Protein AF-A0A812TQU8-F1 (afdb_monomer_lite)

Structure (mmCIF, N/CA/C/O backbone):
data_AF-A0A812TQU8-F1
#
_entry.id   AF-A0A812TQU8-F1
#
loop_
_atom_site.group_PDB
_atom_site.id
_atom_site.type_symbol
_atom_site.label_atom_id
_atom_site.label_alt_id
_atom_site.label_comp_id
_atom_site.label_asym_id
_atom_site.label_entity_id
_atom_site.label_seq_id
_atom_site.pdbx_PDB_ins_code
_atom_site.Cartn_x
_atom_site.Cartn_y
_atom_site.Cartn_z
_atom_site.occupancy
_atom_site.B_iso_or_equiv
_atom_site.auth_seq_id
_atom_site.auth_comp_id
_atom_site.auth_asym_id
_atom_site.auth_atom_id
_atom_site.pdbx_PDB_model_num
ATOM 1 N N . MET A 1 1 ? 12.907 -11.186 -22.185 1.00 38.69 1 MET A N 1
ATOM 2 C CA . MET A 1 1 ? 13.398 -11.631 -20.859 1.00 38.69 1 MET A CA 1
ATOM 3 C C . MET A 1 1 ? 12.216 -12.188 -20.060 1.00 38.69 1 MET A C 1
ATOM 5 O O . MET A 1 1 ? 11.112 -11.697 -20.262 1.00 38.69 1 MET A O 1
ATOM 9 N N . ARG A 1 2 ? 12.387 -13.249 -19.255 1.00 38.91 2 ARG A N 1
ATOM 10 C CA . ARG A 1 2 ? 11.308 -13.891 -18.467 1.00 38.91 2 ARG A CA 1
ATOM 11 C C . ARG A 1 2 ? 11.595 -13.684 -16.977 1.00 38.91 2 ARG A C 1
ATOM 13 O O . ARG A 1 2 ? 12.698 -14.008 -16.553 1.00 38.91 2 ARG A O 1
ATOM 20 N N . ALA A 1 3 ? 10.627 -13.180 -16.214 1.00 40.38 3 ALA A N 1
ATOM 21 C CA . ALA A 1 3 ? 10.721 -13.038 -14.759 1.00 40.38 3 ALA A CA 1
ATOM 22 C C . ALA A 1 3 ? 9.884 -14.126 -14.066 1.00 40.38 3 ALA A C 1
ATOM 24 O O . ALA A 1 3 ? 8.778 -14.427 -14.521 1.00 40.38 3 ALA A O 1
ATOM 25 N N . TRP A 1 4 ? 10.402 -14.724 -12.989 1.00 43.25 4 TRP A N 1
ATOM 26 C CA . TRP A 1 4 ? 9.720 -15.755 -12.194 1.00 43.25 4 TRP A CA 1
ATOM 27 C C . TRP A 1 4 ? 9.422 -15.208 -10.803 1.00 43.25 4 TRP A C 1
ATOM 29 O O . TRP A 1 4 ? 10.355 -14.903 -10.074 1.00 43.25 4 TRP A O 1
ATOM 39 N N . ALA A 1 5 ? 8.148 -15.102 -10.420 1.00 45.88 5 ALA A N 1
ATOM 40 C CA . ALA A 1 5 ? 7.759 -14.776 -9.047 1.00 45.88 5 ALA A CA 1
ATOM 41 C C . ALA A 1 5 ? 7.143 -16.007 -8.370 1.00 45.88 5 ALA A C 1
ATOM 43 O O . ALA A 1 5 ? 6.245 -16.637 -8.931 1.00 45.88 5 ALA A O 1
ATOM 44 N N . ILE A 1 6 ? 7.620 -16.360 -7.172 1.00 41.03 6 ILE A N 1
ATOM 45 C CA . ILE A 1 6 ? 7.059 -17.464 -6.376 1.00 41.03 6 ILE A CA 1
ATOM 46 C C . ILE A 1 6 ? 6.003 -16.885 -5.431 1.00 41.03 6 ILE A C 1
ATOM 48 O O . ILE A 1 6 ? 6.330 -16.274 -4.413 1.00 41.03 6 ILE A O 1
ATOM 52 N N . LEU A 1 7 ? 4.729 -17.086 -5.768 1.00 45.03 7 LEU A N 1
ATOM 53 C CA . LEU A 1 7 ? 3.595 -16.788 -4.893 1.00 45.03 7 LEU A CA 1
ATOM 54 C C . LEU A 1 7 ? 3.443 -17.934 -3.883 1.00 45.03 7 LEU A C 1
ATOM 56 O O . LEU A 1 7 ? 3.356 -19.102 -4.271 1.00 45.03 7 LEU A O 1
ATOM 60 N N . ARG A 1 8 ? 3.411 -17.624 -2.578 1.00 41.66 8 ARG A N 1
ATOM 61 C CA . ARG A 1 8 ? 3.140 -18.627 -1.533 1.00 41.66 8 ARG A CA 1
ATOM 62 C C . ARG A 1 8 ? 1.767 -19.262 -1.793 1.00 41.66 8 ARG A C 1
ATOM 64 O O . ARG A 1 8 ? 0.748 -18.625 -1.559 1.00 41.66 8 ARG A O 1
ATOM 71 N N . GLY A 1 9 ? 1.770 -20.504 -2.281 1.00 42.22 9 GLY A N 1
ATOM 72 C CA . GLY A 1 9 ? 0.581 -21.344 -2.474 1.00 42.22 9 GLY A CA 1
ATOM 73 C C . GLY A 1 9 ? 0.229 -21.721 -3.920 1.00 42.22 9 GLY A C 1
ATOM 74 O O . GLY A 1 9 ? -0.694 -22.505 -4.101 1.00 42.22 9 GLY A O 1
ATOM 75 N N . GLY A 1 10 ? 0.938 -21.228 -4.947 1.00 44.66 10 GLY A N 1
ATOM 76 C CA . GLY A 1 10 ? 0.498 -21.421 -6.338 1.00 44.66 10 GLY A CA 1
ATOM 77 C C . GLY A 1 10 ? 1.588 -21.302 -7.401 1.00 44.66 10 GLY A C 1
ATOM 78 O O . GLY A 1 10 ? 1.426 -20.527 -8.331 1.00 44.66 10 GLY A O 1
ATOM 79 N N . GLY A 1 11 ? 2.683 -22.057 -7.276 1.00 51.75 11 GLY A N 1
ATOM 80 C CA . GLY A 1 11 ? 3.696 -22.218 -8.330 1.00 51.75 11 GLY A CA 1
ATOM 81 C C . GLY A 1 11 ? 4.433 -20.938 -8.783 1.00 51.75 11 GLY A C 1
ATOM 82 O O . GLY A 1 11 ? 4.122 -19.824 -8.361 1.00 51.75 11 GLY A O 1
ATOM 83 N N . PRO A 1 12 ? 5.472 -21.076 -9.624 1.00 61.06 12 PRO A N 1
ATOM 84 C CA . PRO A 1 12 ? 6.138 -19.934 -10.240 1.00 61.06 12 PRO A CA 1
ATOM 85 C C . PRO A 1 12 ? 5.230 -19.291 -11.298 1.00 61.06 12 PRO A C 1
ATOM 87 O O . PRO A 1 12 ? 4.815 -19.943 -12.258 1.00 61.06 12 PRO A O 1
ATOM 90 N N . LEU A 1 13 ? 4.952 -17.995 -11.151 1.00 65.56 13 LEU A N 1
ATOM 91 C CA . LEU A 1 13 ? 4.230 -17.206 -12.146 1.00 65.56 13 LEU A CA 1
ATOM 92 C C . LEU A 1 13 ? 5.231 -16.503 -13.067 1.00 65.56 13 LEU A C 1
ATOM 94 O O . LEU A 1 13 ? 6.086 -15.746 -12.602 1.00 65.56 13 LEU A O 1
ATOM 98 N N . MET A 1 14 ? 5.109 -16.740 -14.376 1.00 69.81 14 MET A N 1
ATOM 99 C CA . MET A 1 14 ? 5.885 -16.018 -15.383 1.00 69.81 14 MET A CA 1
ATOM 100 C C . MET A 1 14 ? 5.121 -14.781 -15.844 1.00 69.81 14 MET A C 1
ATOM 102 O O . MET A 1 14 ? 4.090 -14.905 -16.508 1.00 69.81 14 MET A O 1
ATOM 106 N N . LEU A 1 15 ? 5.640 -13.594 -15.538 1.00 78.75 15 LEU A N 1
ATOM 107 C CA . LEU A 1 15 ? 5.138 -12.357 -16.130 1.00 78.75 15 LEU A CA 1
ATOM 108 C C . LEU A 1 15 ? 5.943 -12.034 -17.391 1.00 78.75 15 LEU A C 1
ATOM 110 O O . LEU A 1 15 ? 7.168 -12.186 -17.429 1.00 78.75 15 LEU A O 1
ATOM 114 N N . ARG A 1 16 ? 5.236 -11.630 -18.448 1.00 83.94 16 ARG A N 1
ATOM 115 C CA . ARG A 1 16 ? 5.854 -11.152 -19.686 1.00 83.94 16 ARG A CA 1
ATOM 116 C C . ARG A 1 16 ? 6.058 -9.654 -19.580 1.00 83.94 16 ARG A C 1
ATOM 118 O O . ARG A 1 16 ? 5.182 -8.950 -19.083 1.00 83.94 16 ARG A O 1
ATOM 125 N N . ASP A 1 17 ? 7.195 -9.194 -20.077 1.00 89.38 17 ASP A N 1
ATOM 126 C CA . ASP A 1 17 ? 7.453 -7.768 -20.172 1.00 89.38 17 ASP A CA 1
ATOM 127 C C . ASP A 1 17 ? 6.345 -7.065 -20.980 1.00 89.38 17 ASP A C 1
ATOM 129 O O . ASP A 1 17 ? 5.912 -7.558 -22.024 1.00 89.38 17 ASP A O 1
ATOM 133 N N . SER A 1 18 ? 5.842 -5.957 -20.439 1.00 91.62 18 SER A N 1
ATOM 134 C CA . SER A 1 18 ? 4.817 -5.101 -21.034 1.00 91.62 18 SER A CA 1
ATOM 135 C C . SER A 1 18 ? 4.730 -3.785 -20.262 1.00 91.62 18 SER A C 1
ATOM 137 O O . SER A 1 18 ? 5.139 -3.711 -19.106 1.00 91.62 18 SER A O 1
ATOM 139 N N . GLU A 1 19 ? 4.111 -2.765 -20.852 1.00 90.75 19 GLU A N 1
ATOM 140 C CA . GLU A 1 19 ? 3.806 -1.498 -20.160 1.00 90.75 19 GLU A CA 1
ATOM 141 C C . GLU A 1 19 ? 2.886 -1.681 -18.946 1.00 90.75 19 GLU A C 1
ATOM 143 O O . GLU A 1 19 ? 2.853 -0.853 -18.049 1.00 90.75 19 GLU A O 1
ATOM 148 N N . LYS A 1 20 ? 2.145 -2.794 -18.882 1.00 93.19 20 LYS A N 1
ATOM 149 C CA . LYS A 1 20 ? 1.245 -3.114 -17.766 1.00 93.19 20 LYS A CA 1
ATOM 150 C C . LYS A 1 20 ? 1.882 -4.060 -16.748 1.00 93.19 20 LYS A C 1
ATOM 152 O O . LYS A 1 20 ? 1.171 -4.561 -15.876 1.00 93.19 20 LYS A O 1
ATOM 157 N N . LEU A 1 21 ? 3.186 -4.339 -16.859 1.00 93.69 21 LEU A N 1
ATOM 158 C CA . LEU A 1 21 ? 3.867 -5.332 -16.027 1.00 93.69 21 LEU A CA 1
ATOM 159 C C . LEU A 1 21 ? 3.716 -5.021 -14.538 1.00 93.69 21 LEU A C 1
ATOM 161 O O . LEU A 1 21 ? 3.329 -5.907 -13.778 1.00 93.69 21 LEU A O 1
ATOM 165 N N . THR A 1 22 ? 3.973 -3.778 -14.129 1.00 95.38 22 THR A N 1
ATOM 166 C CA . THR A 1 22 ? 3.902 -3.372 -12.721 1.00 95.38 22 THR A CA 1
ATOM 167 C C . THR A 1 22 ? 2.496 -3.555 -12.165 1.00 95.38 22 THR A C 1
ATOM 169 O O . THR A 1 22 ? 2.315 -4.216 -11.147 1.00 95.38 22 THR A O 1
ATOM 172 N N . VAL A 1 23 ? 1.478 -3.065 -12.879 1.00 95.25 23 VAL A N 1
ATOM 173 C CA . VAL A 1 23 ? 0.063 -3.211 -12.497 1.00 95.25 23 VAL A CA 1
ATOM 174 C C . VAL A 1 23 ? -0.329 -4.686 -12.369 1.00 95.25 23 VAL A C 1
ATOM 176 O O . VAL A 1 23 ? -0.948 -5.084 -11.382 1.00 95.25 23 VAL A O 1
ATOM 179 N N . GLN A 1 24 ? 0.066 -5.525 -13.332 1.00 94.31 24 GLN A N 1
ATOM 180 C CA . GLN A 1 24 ? -0.204 -6.965 -13.290 1.00 94.31 24 GLN A CA 1
ATOM 181 C C . GLN A 1 24 ? 0.496 -7.642 -12.107 1.00 94.31 24 GLN A C 1
ATOM 183 O O . GLN A 1 24 ? -0.123 -8.452 -11.415 1.00 94.31 24 GLN A O 1
ATOM 188 N N . ALA A 1 25 ? 1.763 -7.307 -11.853 1.00 94.00 25 ALA A N 1
ATOM 189 C CA . ALA A 1 25 ? 2.528 -7.842 -10.734 1.00 94.00 25 ALA A CA 1
ATOM 190 C C . ALA A 1 25 ? 1.898 -7.456 -9.391 1.00 94.00 25 ALA A C 1
ATOM 192 O O . ALA A 1 25 ? 1.673 -8.325 -8.549 1.00 94.00 25 ALA A O 1
ATOM 193 N N . LEU A 1 26 ? 1.540 -6.181 -9.213 1.00 95.31 26 LEU A N 1
ATOM 194 C CA . LEU A 1 26 ? 0.883 -5.680 -8.005 1.00 95.31 26 LEU A CA 1
ATOM 195 C C . LEU A 1 26 ? -0.478 -6.344 -7.778 1.00 95.31 26 LEU A C 1
ATOM 197 O O . LEU A 1 26 ? -0.765 -6.756 -6.654 1.00 95.31 26 LEU A O 1
ATOM 201 N N . GLY A 1 27 ? -1.274 -6.537 -8.834 1.00 94.81 27 GLY A N 1
ATOM 202 C CA . GLY A 1 27 ? -2.535 -7.276 -8.745 1.00 94.81 27 GLY A CA 1
ATOM 203 C C . GLY A 1 27 ? -2.336 -8.730 -8.318 1.00 94.81 27 GLY A C 1
ATOM 204 O O . GLY A 1 27 ? -3.037 -9.236 -7.446 1.00 94.81 27 GLY A O 1
ATOM 205 N N . LYS A 1 28 ? -1.322 -9.408 -8.865 1.00 91.88 28 LYS A N 1
ATOM 206 C CA . LYS A 1 28 ? -1.012 -10.804 -8.511 1.00 91.88 28 LYS A CA 1
ATOM 207 C C . LYS A 1 28 ? -0.441 -10.963 -7.106 1.00 91.88 28 LYS A C 1
ATOM 209 O O . LYS A 1 28 ? -0.692 -11.979 -6.469 1.00 91.88 28 LYS A O 1
ATOM 214 N N . LEU A 1 29 ? 0.296 -9.969 -6.621 1.00 92.38 29 LEU A N 1
ATOM 215 C CA . LEU A 1 29 ? 0.826 -9.930 -5.259 1.00 92.38 29 LEU A CA 1
ATOM 216 C C . LEU A 1 29 ? -0.223 -9.504 -4.215 1.00 92.38 29 LEU A C 1
ATOM 218 O O . LEU A 1 29 ? 0.075 -9.548 -3.023 1.00 92.38 29 LEU A O 1
ATOM 222 N N . GLY A 1 30 ? -1.426 -9.101 -4.642 1.00 94.06 30 GLY A N 1
ATOM 223 C CA . GLY A 1 30 ? -2.521 -8.678 -3.764 1.00 94.06 30 GLY A CA 1
ATOM 224 C C . GLY A 1 30 ? -2.467 -7.210 -3.331 1.00 94.06 30 GLY A C 1
ATOM 225 O O . GLY A 1 30 ? -3.208 -6.815 -2.437 1.00 94.06 30 GLY A O 1
ATOM 226 N N . TYR A 1 31 ? -1.599 -6.393 -3.939 1.00 94.75 31 TYR A N 1
ATOM 227 C CA . TYR A 1 31 ? -1.546 -4.949 -3.679 1.00 94.75 31 TYR A CA 1
ATOM 228 C C . TYR A 1 31 ? -2.653 -4.175 -4.383 1.00 94.75 31 TYR A C 1
ATOM 230 O O . TYR A 1 31 ? -2.983 -3.089 -3.920 1.00 94.75 31 TYR A O 1
ATOM 238 N N . LEU A 1 32 ? -3.183 -4.717 -5.483 1.00 95.44 32 LEU A N 1
ATOM 239 C CA . LEU A 1 32 ? -4.180 -4.065 -6.321 1.00 95.44 32 LEU A CA 1
ATOM 240 C C . LEU A 1 32 ? -5.392 -4.981 -6.543 1.00 95.44 32 LEU A C 1
ATOM 242 O O . LEU A 1 32 ? -5.230 -6.141 -6.922 1.00 95.44 32 LEU A O 1
ATOM 246 N N . ASP A 1 33 ? -6.597 -4.455 -6.350 1.00 93.88 33 ASP A N 1
ATOM 247 C CA . ASP A 1 33 ? -7.867 -5.127 -6.635 1.00 93.88 33 ASP A CA 1
ATOM 248 C C . ASP A 1 33 ? -8.955 -4.118 -7.046 1.00 93.88 33 ASP A C 1
ATOM 250 O O . ASP A 1 33 ? -8.747 -2.907 -7.030 1.00 93.88 33 ASP A O 1
ATOM 254 N N . SER A 1 34 ? -10.126 -4.610 -7.454 1.00 91.38 34 SER A N 1
ATOM 255 C CA . SER A 1 34 ? -11.241 -3.767 -7.909 1.00 91.38 34 SER A CA 1
ATOM 256 C C . SER A 1 34 ? -12.094 -3.173 -6.784 1.00 91.38 34 SER A C 1
ATOM 258 O O . SER A 1 34 ? -13.043 -2.451 -7.075 1.00 91.38 34 SER A O 1
ATOM 260 N N . ASN A 1 35 ? -11.823 -3.513 -5.522 1.00 91.19 35 ASN A N 1
ATOM 261 C CA . ASN A 1 35 ? -12.738 -3.265 -4.410 1.00 91.19 35 ASN A CA 1
ATOM 262 C C . ASN A 1 35 ? -12.171 -2.234 -3.434 1.00 91.19 35 ASN A C 1
ATOM 264 O O . ASN A 1 35 ? -12.701 -1.136 -3.304 1.00 91.19 35 ASN A O 1
ATOM 268 N N . PHE A 1 36 ? -11.108 -2.605 -2.725 1.00 91.00 36 PHE A N 1
ATOM 269 C CA . PHE A 1 36 ? -10.539 -1.831 -1.624 1.00 91.00 36 PHE A CA 1
ATOM 270 C C . PHE A 1 36 ? -9.120 -1.346 -1.918 1.00 91.00 36 PHE A C 1
ATOM 272 O O . PHE A 1 36 ? -8.571 -0.564 -1.142 1.00 91.00 36 PHE A O 1
ATOM 279 N N . ASN A 1 37 ? -8.520 -1.800 -3.019 1.00 95.25 37 ASN A N 1
ATOM 280 C CA . ASN A 1 37 ? -7.146 -1.490 -3.387 1.00 95.25 37 ASN A CA 1
ATOM 281 C C . ASN A 1 37 ? -7.038 -1.114 -4.874 1.00 95.25 37 ASN A C 1
ATOM 283 O O . ASN A 1 37 ? -6.245 -1.699 -5.595 1.00 95.25 37 ASN A O 1
ATOM 287 N N . SER A 1 38 ? -7.845 -0.167 -5.360 1.00 95.12 38 SER A N 1
ATOM 288 C CA . SER A 1 38 ? -7.903 0.171 -6.795 1.00 95.12 38 SER A CA 1
ATOM 289 C C . SER A 1 38 ? -6.923 1.259 -7.252 1.00 95.12 38 SER A C 1
ATOM 291 O O . SER A 1 38 ? -6.774 1.479 -8.452 1.00 95.12 38 SER A O 1
ATOM 293 N N . ASP A 1 39 ? -6.281 1.972 -6.323 1.00 96.06 39 ASP A N 1
ATOM 294 C CA . ASP A 1 39 ? -5.351 3.061 -6.638 1.00 96.06 39 ASP A CA 1
ATOM 295 C C . ASP A 1 39 ? -3.934 2.508 -6.869 1.00 96.06 39 ASP A C 1
ATOM 297 O O . ASP A 1 39 ? -3.299 1.962 -5.963 1.00 96.06 39 ASP A O 1
ATOM 301 N N . VAL A 1 40 ? -3.448 2.628 -8.108 1.00 95.44 40 VAL A N 1
ATOM 302 C CA . VAL A 1 40 ? -2.140 2.098 -8.528 1.00 95.44 40 VAL A CA 1
ATOM 303 C C . VAL A 1 40 ? -0.989 2.806 -7.819 1.00 95.44 40 VAL A C 1
ATOM 305 O O . VAL A 1 40 ? -0.034 2.147 -7.406 1.00 95.44 40 VAL A O 1
ATOM 308 N N . THR A 1 41 ? -1.087 4.121 -7.635 1.00 95.62 41 THR A N 1
ATOM 309 C CA . THR A 1 41 ? -0.061 4.922 -6.961 1.00 95.62 41 THR A CA 1
ATOM 310 C C . THR A 1 41 ? 0.105 4.460 -5.516 1.00 95.62 41 THR A C 1
ATOM 312 O O . THR A 1 41 ? 1.221 4.211 -5.054 1.00 95.62 41 THR A O 1
ATOM 315 N N . GLU A 1 42 ? -1.003 4.256 -4.803 1.00 95.31 42 GLU A N 1
ATOM 316 C CA . GLU A 1 42 ? -0.956 3.742 -3.434 1.00 95.31 42 GLU A CA 1
ATOM 317 C C . GLU A 1 42 ? -0.500 2.281 -3.352 1.00 95.31 42 GLU A C 1
ATOM 319 O O . GLU A 1 42 ? 0.227 1.919 -2.423 1.00 95.31 42 GLU A O 1
ATOM 324 N N . ALA A 1 43 ? -0.854 1.451 -4.336 1.00 95.94 43 ALA A N 1
ATOM 325 C CA . ALA A 1 43 ? -0.351 0.083 -4.430 1.00 95.94 43 ALA A CA 1
ATOM 326 C C . ALA A 1 43 ? 1.180 0.051 -4.603 1.00 95.94 43 ALA A C 1
ATOM 328 O O . ALA A 1 43 ? 1.860 -0.727 -3.926 1.00 95.94 43 ALA A O 1
ATOM 329 N N . MET A 1 44 ? 1.738 0.931 -5.445 1.00 96.62 44 MET A N 1
ATOM 330 C CA . MET A 1 44 ? 3.188 1.104 -5.600 1.00 96.62 44 MET A CA 1
ATOM 331 C C . MET A 1 44 ? 3.837 1.589 -4.297 1.00 96.62 44 MET A C 1
ATOM 333 O O . MET A 1 44 ? 4.835 1.010 -3.864 1.00 96.62 44 MET A O 1
ATOM 337 N N . LEU A 1 45 ? 3.254 2.588 -3.622 1.00 95.25 45 LEU A N 1
ATOM 338 C CA . LEU A 1 45 ? 3.739 3.068 -2.320 1.00 95.25 45 LEU A CA 1
ATOM 339 C C . LEU A 1 45 ? 3.768 1.948 -1.274 1.00 95.25 45 LEU A C 1
ATOM 341 O O . LEU A 1 45 ? 4.776 1.778 -0.580 1.00 95.25 45 LEU A O 1
ATOM 345 N N . ALA A 1 46 ? 2.686 1.173 -1.169 1.00 94.25 46 ALA A N 1
ATOM 346 C CA . ALA A 1 46 ? 2.580 0.054 -0.239 1.00 94.25 46 ALA A CA 1
ATOM 347 C C . ALA A 1 46 ? 3.629 -1.025 -0.544 1.00 94.25 46 ALA A C 1
ATOM 349 O O . ALA A 1 46 ? 4.281 -1.523 0.377 1.00 94.25 46 ALA A O 1
ATOM 350 N N . PHE A 1 47 ? 3.833 -1.349 -1.824 1.00 95.69 47 PHE A N 1
ATOM 351 C CA . PHE A 1 47 ? 4.828 -2.320 -2.275 1.00 95.69 47 PHE A CA 1
ATOM 352 C C . PHE A 1 47 ? 6.258 -1.880 -1.950 1.00 95.69 47 PHE A C 1
ATOM 354 O O . PHE A 1 47 ? 6.998 -2.638 -1.316 1.00 95.69 47 PHE A O 1
ATOM 361 N N . VAL A 1 48 ? 6.633 -0.657 -2.344 1.00 96.00 48 VAL A N 1
ATOM 362 C CA . VAL A 1 48 ? 7.973 -0.078 -2.141 1.00 96.00 48 VAL A CA 1
ATOM 363 C C . VAL A 1 48 ? 8.314 -0.002 -0.660 1.00 96.00 48 VAL A C 1
ATOM 365 O O . VAL A 1 48 ? 9.463 -0.209 -0.269 1.00 96.00 48 VAL A O 1
ATOM 368 N N . ASN A 1 49 ? 7.324 0.283 0.187 1.00 93.38 49 ASN A N 1
ATOM 369 C CA . ASN A 1 49 ? 7.571 0.482 1.604 1.00 93.38 49 ASN A CA 1
ATOM 370 C C . ASN A 1 49 ? 7.676 -0.802 2.434 1.00 93.38 49 ASN A C 1
ATOM 372 O O . ASN A 1 49 ? 8.110 -0.724 3.590 1.00 93.38 49 ASN A O 1
ATOM 376 N N . ARG A 1 50 ? 7.375 -1.982 1.877 1.00 92.00 50 ARG A N 1
ATOM 377 C CA . ARG A 1 50 ? 7.602 -3.238 2.604 1.00 92.00 50 ARG A CA 1
ATOM 378 C C . ARG A 1 50 ? 9.088 -3.444 2.893 1.00 92.00 50 ARG A C 1
ATOM 380 O O . ARG A 1 50 ? 9.896 -3.242 1.989 1.00 92.00 50 ARG A O 1
ATOM 387 N N . PRO A 1 51 ? 9.477 -3.903 4.096 1.00 91.00 51 PRO A N 1
ATOM 388 C CA . PRO A 1 51 ? 10.886 -4.013 4.471 1.00 91.00 51 PRO A CA 1
ATOM 389 C C . PRO A 1 51 ? 11.750 -4.808 3.483 1.00 91.00 51 PRO A C 1
ATOM 391 O O . PRO A 1 51 ? 12.807 -4.320 3.079 1.00 91.00 51 PRO A O 1
ATOM 394 N N . ALA A 1 52 ? 11.298 -5.992 3.054 1.00 91.31 52 ALA A N 1
ATOM 395 C CA . ALA A 1 52 ? 12.075 -6.831 2.140 1.00 91.31 52 ALA A CA 1
ATOM 396 C C . ALA A 1 52 ? 12.130 -6.238 0.723 1.00 91.31 52 ALA A C 1
ATOM 398 O O . ALA A 1 52 ? 13.203 -6.193 0.122 1.00 91.31 52 ALA A O 1
ATOM 399 N N . ASN A 1 53 ? 11.009 -5.703 0.224 1.00 94.69 53 ASN A N 1
ATOM 400 C CA . ASN A 1 53 ? 10.957 -5.054 -1.090 1.00 94.69 53 ASN A CA 1
ATOM 401 C C . ASN A 1 53 ? 11.845 -3.807 -1.115 1.00 94.69 53 ASN A C 1
ATOM 403 O O . ASN A 1 53 ? 12.669 -3.661 -2.010 1.00 94.69 53 ASN A O 1
ATOM 407 N N . LYS A 1 54 ? 11.751 -2.951 -0.090 1.00 94.06 54 LYS A N 1
ATOM 408 C CA . LYS A 1 54 ? 12.586 -1.755 0.086 1.00 94.06 54 LYS A CA 1
ATOM 409 C C . LYS A 1 54 ? 14.072 -2.098 0.091 1.00 94.06 54 LYS A C 1
ATOM 411 O O . LYS A 1 54 ? 14.865 -1.413 -0.551 1.00 94.06 54 LYS A O 1
ATOM 416 N N . HIS A 1 55 ? 14.456 -3.141 0.828 1.00 92.88 55 HIS A N 1
ATOM 417 C CA . HIS A 1 55 ? 15.839 -3.610 0.871 1.00 92.88 55 HIS A CA 1
ATOM 418 C C . HIS A 1 55 ? 16.316 -4.077 -0.511 1.00 92.88 55 HIS A C 1
ATOM 420 O O . HIS A 1 55 ? 17.388 -3.663 -0.949 1.00 92.88 55 HIS A O 1
ATOM 426 N N . MET A 1 56 ? 15.501 -4.868 -1.214 1.00 93.94 56 MET A N 1
ATOM 427 C CA . MET A 1 56 ? 15.814 -5.343 -2.563 1.00 93.94 56 MET A CA 1
ATOM 428 C C . MET A 1 56 ? 15.952 -4.184 -3.557 1.00 93.94 56 MET A C 1
ATOM 430 O O . MET A 1 56 ? 16.968 -4.081 -4.233 1.00 93.94 56 MET A O 1
ATOM 434 N N . LEU A 1 57 ? 14.982 -3.266 -3.593 1.00 95.69 57 LEU A N 1
ATOM 435 C CA . LEU A 1 57 ? 15.010 -2.091 -4.468 1.00 95.69 57 LEU A CA 1
ATOM 436 C C . LEU A 1 57 ? 16.243 -1.222 -4.209 1.00 95.69 57 LEU A C 1
ATOM 438 O O . LEU A 1 57 ? 16.868 -0.752 -5.153 1.00 95.69 57 LEU A O 1
ATOM 442 N N . ARG A 1 58 ? 16.646 -1.058 -2.942 1.00 95.56 58 ARG A N 1
ATOM 443 C CA . ARG A 1 58 ? 17.883 -0.346 -2.599 1.00 95.56 58 ARG A CA 1
ATOM 444 C C . ARG A 1 58 ? 19.123 -1.062 -3.128 1.00 95.56 58 ARG A C 1
ATOM 446 O O . ARG A 1 58 ? 20.001 -0.402 -3.665 1.00 95.56 58 ARG A O 1
ATOM 453 N N . LYS A 1 59 ? 19.194 -2.389 -2.987 1.00 94.75 59 LYS A N 1
ATOM 454 C CA . LYS A 1 59 ? 20.315 -3.198 -3.492 1.00 94.75 59 LYS A CA 1
ATOM 455 C C . LYS A 1 59 ? 20.457 -3.106 -5.017 1.00 94.75 59 LYS A C 1
ATOM 457 O O . LYS A 1 59 ? 21.564 -3.225 -5.521 1.00 94.75 59 LYS A O 1
ATOM 462 N N . LEU A 1 60 ? 19.348 -2.905 -5.727 1.00 94.69 60 LEU A N 1
ATOM 463 C CA . LEU A 1 60 ? 19.314 -2.719 -7.180 1.00 94.69 60 LEU A CA 1
ATOM 464 C C . LEU A 1 60 ? 19.500 -1.262 -7.626 1.00 94.69 60 LEU A C 1
ATOM 466 O O . LEU A 1 60 ? 19.410 -1.006 -8.819 1.00 94.69 60 LEU A O 1
ATOM 470 N N . GLU A 1 61 ? 19.673 -0.316 -6.697 1.00 96.12 61 GLU A N 1
ATOM 471 C CA . GLU A 1 61 ? 19.690 1.129 -6.990 1.00 96.12 61 GLU A CA 1
ATOM 472 C C . GLU A 1 61 ? 18.393 1.641 -7.657 1.00 96.12 61 GLU A C 1
ATOM 474 O O . GLU A 1 61 ? 18.366 2.665 -8.330 1.00 96.12 61 GLU A O 1
ATOM 479 N N . MET A 1 62 ? 17.276 0.945 -7.419 1.00 96.62 62 MET A N 1
ATOM 480 C CA . MET A 1 62 ? 15.946 1.226 -7.982 1.00 96.62 62 MET A CA 1
ATOM 481 C C . MET A 1 62 ? 14.945 1.696 -6.920 1.00 96.62 62 MET A C 1
ATOM 483 O O . MET A 1 62 ? 13.737 1.702 -7.154 1.00 96.62 62 MET A O 1
ATOM 487 N N . LEU A 1 63 ? 15.411 2.056 -5.720 1.00 96.69 63 LEU A N 1
ATOM 488 C CA . LEU A 1 63 ? 14.533 2.590 -4.684 1.00 96.69 63 LEU A CA 1
ATOM 489 C C . LEU A 1 63 ? 14.040 3.989 -5.094 1.00 96.69 63 LEU A C 1
ATOM 491 O O . LEU A 1 63 ? 14.882 4.855 -5.347 1.00 96.69 63 LEU A O 1
ATOM 495 N N . PRO A 1 64 ? 12.717 4.236 -5.115 1.00 96.75 64 PRO A N 1
ATOM 496 C CA . PRO A 1 64 ? 12.198 5.563 -5.395 1.00 96.75 64 PRO A CA 1
ATOM 497 C C . PRO A 1 64 ? 12.686 6.623 -4.406 1.00 96.75 64 PRO A C 1
ATOM 499 O O . PRO A 1 64 ? 12.852 6.352 -3.211 1.00 96.75 64 PRO A O 1
ATOM 502 N N . VAL A 1 65 ? 12.882 7.835 -4.912 1.00 94.50 65 VAL A N 1
ATOM 503 C CA . VAL A 1 65 ? 13.243 9.035 -4.154 1.00 94.50 65 VAL A CA 1
ATOM 504 C C . VAL A 1 65 ? 12.108 10.065 -4.219 1.00 94.50 65 VAL A C 1
ATOM 506 O O . VAL A 1 65 ? 11.311 10.027 -5.152 1.00 94.50 65 VAL A O 1
ATOM 509 N N . PRO A 1 66 ? 12.036 11.031 -3.283 1.00 92.12 66 PRO A N 1
ATOM 510 C CA . PRO A 1 66 ? 10.914 11.977 -3.211 1.00 92.12 66 PRO A CA 1
ATOM 511 C C . PRO A 1 66 ? 10.652 12.820 -4.465 1.00 92.12 66 PRO A C 1
ATOM 513 O O . PRO A 1 66 ? 9.548 13.328 -4.630 1.00 92.12 66 PRO A O 1
ATOM 516 N N . MET A 1 67 ? 11.657 12.989 -5.327 1.00 92.44 67 MET A N 1
ATOM 517 C CA . MET A 1 67 ? 11.546 13.764 -6.568 1.00 92.44 67 MET A CA 1
ATOM 518 C C . MET A 1 67 ? 11.085 12.933 -7.768 1.00 92.44 67 MET A C 1
ATOM 520 O O . MET A 1 67 ? 10.824 13.507 -8.822 1.00 92.44 67 MET A O 1
ATOM 524 N N . ASP A 1 68 ? 10.992 11.610 -7.622 1.00 95.00 68 ASP A N 1
ATOM 525 C CA . ASP A 1 68 ? 10.474 10.755 -8.68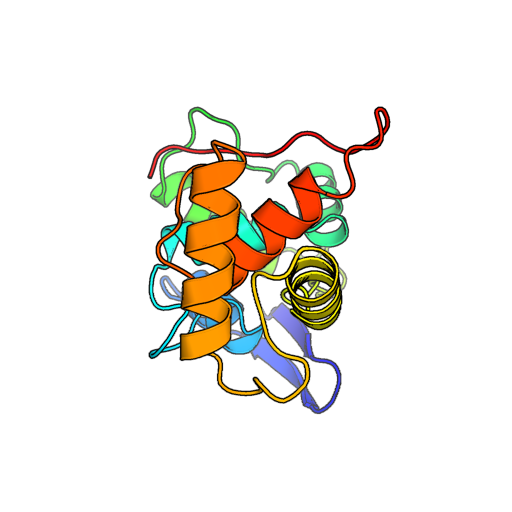4 1.00 95.00 68 ASP A CA 1
ATOM 526 C C . ASP A 1 68 ? 8.986 11.034 -8.902 1.00 95.00 68 ASP A C 1
ATOM 528 O O . ASP A 1 68 ? 8.201 11.140 -7.949 1.00 95.00 68 ASP A O 1
ATOM 532 N N . LYS A 1 69 ? 8.599 11.097 -10.174 1.00 95.00 69 LYS A N 1
ATOM 533 C CA . LYS A 1 69 ? 7.202 11.085 -10.600 1.00 95.00 69 LYS A CA 1
ATOM 534 C C . LYS A 1 69 ? 6.714 9.647 -10.698 1.00 95.00 69 LYS A C 1
ATOM 536 O O . LYS A 1 69 ? 7.499 8.707 -10.806 1.00 95.00 69 LYS A O 1
ATOM 541 N N . LEU A 1 70 ? 5.397 9.475 -10.767 1.00 93.94 70 LEU A N 1
ATOM 542 C CA . LEU A 1 70 ? 4.774 8.159 -10.918 1.00 93.94 70 LEU A CA 1
ATOM 543 C C . LEU A 1 70 ? 5.353 7.327 -12.079 1.00 93.94 70 LEU A C 1
ATOM 545 O O . LEU A 1 70 ? 5.560 6.128 -11.919 1.00 93.94 70 LEU A O 1
ATOM 549 N N . ALA A 1 71 ? 5.646 7.954 -13.222 1.00 95.50 71 ALA A N 1
ATOM 550 C CA . ALA A 1 71 ? 6.243 7.270 -14.370 1.00 95.50 71 ALA A CA 1
ATOM 551 C C . ALA A 1 71 ? 7.662 6.749 -14.074 1.00 95.50 71 ALA A C 1
ATOM 553 O O . ALA A 1 71 ? 7.975 5.613 -14.421 1.00 95.50 71 ALA A O 1
ATOM 554 N N . ASP A 1 72 ? 8.482 7.536 -13.370 1.00 96.62 72 ASP A N 1
ATOM 555 C CA . ASP A 1 72 ? 9.840 7.138 -12.977 1.00 96.62 72 ASP A CA 1
ATOM 556 C C . ASP A 1 72 ? 9.791 5.957 -11.994 1.00 96.62 72 ASP A C 1
ATOM 558 O O . ASP A 1 72 ? 10.593 5.023 -12.063 1.00 96.62 72 ASP A O 1
ATOM 562 N N . VAL A 1 73 ? 8.816 5.972 -11.077 1.00 96.88 73 VAL A N 1
ATOM 563 C CA . VAL A 1 73 ? 8.581 4.867 -10.140 1.00 96.88 73 VAL A CA 1
ATOM 564 C C . VAL A 1 73 ? 8.130 3.610 -10.874 1.00 96.88 73 VAL A C 1
ATOM 566 O O . VAL A 1 73 ? 8.651 2.530 -10.590 1.00 96.88 73 VAL A O 1
ATOM 569 N N . ASP A 1 74 ? 7.197 3.729 -11.819 1.00 97.00 74 ASP A N 1
ATOM 570 C CA . ASP A 1 74 ? 6.745 2.594 -12.623 1.00 97.00 74 ASP A CA 1
ATOM 571 C C . ASP A 1 74 ? 7.902 1.961 -13.404 1.00 97.00 74 ASP A C 1
ATOM 573 O O . ASP A 1 74 ? 8.078 0.742 -13.356 1.00 97.00 74 ASP A O 1
ATOM 577 N N . GLU A 1 75 ? 8.752 2.775 -14.035 1.00 96.50 75 GLU A N 1
ATOM 578 C CA . GLU A 1 75 ? 9.926 2.297 -14.766 1.00 96.50 75 GLU A CA 1
ATOM 579 C C . GLU A 1 75 ? 10.919 1.574 -13.843 1.00 96.50 75 GLU A C 1
ATOM 581 O O . GLU A 1 75 ? 11.353 0.458 -14.152 1.00 96.50 75 GLU A O 1
ATOM 586 N N . LYS A 1 76 ? 11.217 2.140 -12.664 1.00 97.19 76 LYS A N 1
ATOM 587 C CA . LYS A 1 76 ? 12.079 1.498 -11.654 1.00 97.19 76 LYS A CA 1
ATOM 588 C C . LYS A 1 76 ? 11.511 0.163 -11.183 1.00 97.19 76 LYS A C 1
ATOM 590 O O . LYS A 1 76 ? 12.248 -0.818 -11.070 1.00 97.19 76 LYS A O 1
ATOM 595 N N 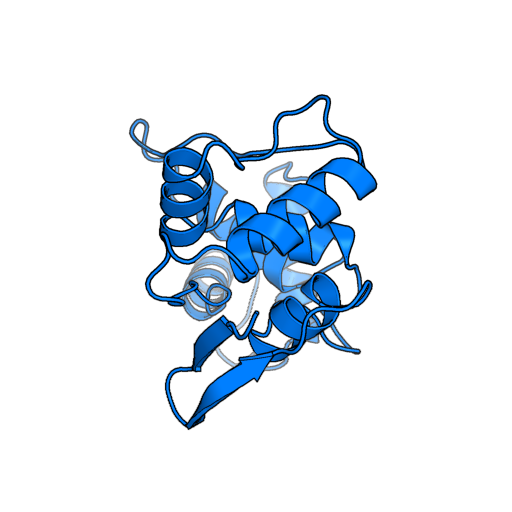. LEU A 1 77 ? 10.207 0.098 -10.917 1.00 96.19 77 LEU A N 1
ATOM 596 C CA . LEU A 1 77 ? 9.551 -1.134 -10.483 1.00 96.19 77 LEU A CA 1
ATOM 597 C C . LEU A 1 77 ? 9.527 -2.183 -11.595 1.00 96.19 77 LEU A C 1
ATOM 599 O O . LEU A 1 77 ? 9.843 -3.345 -11.335 1.00 96.19 77 LEU A O 1
ATOM 603 N N . ARG A 1 78 ? 9.228 -1.787 -12.835 1.00 95.44 78 ARG A N 1
ATOM 604 C CA . ARG A 1 78 ? 9.294 -2.665 -14.008 1.00 95.44 78 ARG A CA 1
ATOM 605 C C . ARG A 1 78 ? 10.700 -3.238 -14.183 1.00 95.44 78 ARG A C 1
ATOM 607 O O . ARG A 1 78 ? 10.843 -4.453 -14.327 1.00 95.44 78 ARG A O 1
ATOM 614 N N . ALA A 1 79 ? 11.732 -2.397 -14.108 1.00 94.06 79 ALA A N 1
ATOM 615 C CA . ALA A 1 79 ? 13.127 -2.823 -14.197 1.00 94.06 79 ALA A CA 1
ATOM 616 C C . ALA A 1 79 ? 13.507 -3.787 -13.059 1.00 94.06 79 ALA A C 1
ATOM 618 O O . ALA A 1 79 ? 14.118 -4.828 -13.309 1.00 94.06 79 ALA A O 1
ATOM 619 N N . ALA A 1 80 ? 13.081 -3.504 -11.824 1.00 94.12 80 ALA A N 1
ATOM 620 C CA . ALA A 1 80 ? 13.334 -4.367 -10.673 1.00 94.12 80 ALA A CA 1
ATOM 621 C C . ALA A 1 80 ? 12.664 -5.742 -10.816 1.00 94.12 80 ALA A C 1
ATOM 623 O O . ALA A 1 80 ? 13.288 -6.765 -10.532 1.00 94.12 80 ALA A O 1
ATOM 624 N N . LEU A 1 81 ? 11.417 -5.777 -11.298 1.00 92.06 81 LEU A N 1
ATOM 625 C CA . LEU A 1 81 ? 10.656 -7.007 -11.540 1.00 92.06 81 LEU A CA 1
ATOM 626 C C . LEU A 1 81 ? 11.278 -7.884 -12.637 1.00 92.06 81 LEU A C 1
ATOM 628 O O . LEU A 1 81 ? 11.152 -9.106 -12.581 1.00 92.06 81 LEU A O 1
ATOM 632 N N . LEU A 1 82 ? 11.941 -7.276 -13.625 1.00 90.94 82 LEU A N 1
ATOM 633 C CA . LEU A 1 82 ? 12.622 -7.976 -14.721 1.00 90.94 82 LEU A CA 1
ATOM 634 C C . LEU A 1 82 ? 14.080 -8.334 -14.406 1.00 90.94 82 LEU A C 1
ATOM 636 O O . LEU A 1 82 ? 14.687 -9.114 -15.141 1.00 90.94 82 LEU A O 1
ATOM 640 N N . SER A 1 83 ? 14.645 -7.774 -13.338 1.00 89.44 83 SER A N 1
ATOM 641 C CA . SER A 1 83 ? 16.060 -7.911 -13.012 1.00 89.44 83 SER A CA 1
ATOM 642 C C . SER A 1 83 ? 16.438 -9.341 -12.623 1.00 89.44 83 SER A C 1
ATOM 644 O O . SER A 1 83 ? 15.879 -9.936 -11.697 1.00 89.44 83 SER A O 1
ATOM 646 N N . HIS A 1 84 ? 17.488 -9.851 -13.270 1.00 86.94 84 HIS A N 1
ATOM 647 C CA . HIS A 1 84 ? 18.131 -11.126 -12.940 1.00 86.94 84 HIS A CA 1
ATOM 648 C C . HIS A 1 84 ? 18.878 -11.112 -11.598 1.00 86.94 84 HIS A C 1
ATOM 650 O O . HIS A 1 84 ? 19.272 -12.166 -11.105 1.00 86.94 84 HIS A O 1
ATOM 656 N N . PHE A 1 85 ? 19.066 -9.935 -10.993 1.00 85.44 85 PHE A N 1
ATOM 657 C CA . PHE A 1 85 ? 19.706 -9.786 -9.684 1.00 85.44 85 PHE A CA 1
ATOM 658 C C . PHE A 1 85 ? 18.731 -9.980 -8.512 1.00 85.44 85 PHE A C 1
ATOM 660 O O . PHE A 1 85 ? 19.131 -9.877 -7.349 1.00 85.44 85 PHE A O 1
ATOM 667 N N . THR A 1 86 ? 17.463 -10.283 -8.803 1.00 82.31 86 THR A N 1
ATOM 668 C CA . THR A 1 86 ? 16.469 -10.697 -7.809 1.00 82.31 86 THR A CA 1
ATOM 669 C C . THR A 1 86 ? 16.232 -12.198 -7.891 1.00 82.31 86 THR A C 1
ATOM 671 O O . THR A 1 86 ? 16.301 -12.804 -8.956 1.00 82.31 86 THR A O 1
ATOM 674 N N . ASN A 1 87 ? 15.884 -12.810 -6.763 1.00 82.25 87 ASN A N 1
ATOM 675 C CA . ASN A 1 87 ? 15.379 -14.184 -6.736 1.00 82.25 87 ASN A CA 1
ATOM 676 C C . ASN A 1 87 ? 13.866 -14.255 -7.044 1.00 82.25 87 ASN A C 1
ATOM 678 O O . ASN A 1 87 ? 13.241 -15.286 -6.796 1.00 82.25 87 ASN A O 1
ATOM 682 N N . GLY A 1 88 ? 13.266 -13.147 -7.503 1.00 81.31 88 GLY A N 1
ATOM 683 C CA . GLY A 1 88 ? 11.837 -13.040 -7.788 1.00 81.31 88 GLY A CA 1
ATOM 684 C C . GLY A 1 88 ? 10.914 -13.120 -6.568 1.00 81.31 88 GLY A C 1
ATOM 685 O O . GLY A 1 88 ? 9.697 -13.236 -6.722 1.00 81.31 88 GLY A O 1
ATOM 686 N N . GLN A 1 89 ? 11.460 -13.085 -5.350 1.00 86.94 89 GLN A N 1
ATOM 687 C CA . GLN A 1 89 ? 10.666 -13.136 -4.127 1.00 86.94 89 GLN A CA 1
ATOM 688 C C . GLN A 1 89 ? 10.326 -11.724 -3.666 1.00 86.94 89 GLN A C 1
ATOM 690 O O . GLN A 1 89 ? 11.166 -11.002 -3.129 1.00 86.94 89 GLN A O 1
ATOM 695 N N . TRP A 1 90 ? 9.061 -11.360 -3.841 1.00 91.62 90 TRP A N 1
ATOM 696 C CA . TRP A 1 90 ? 8.523 -10.089 -3.385 1.00 91.62 90 TRP A CA 1
ATOM 697 C C . TRP A 1 90 ? 7.584 -10.304 -2.207 1.00 91.62 90 TRP A C 1
ATOM 699 O O . TRP A 1 90 ? 6.755 -11.216 -2.191 1.00 91.62 90 TRP A O 1
ATOM 709 N N . GLN A 1 91 ? 7.718 -9.452 -1.201 1.00 92.94 91 GLN A N 1
ATOM 710 C CA . GLN A 1 91 ? 6.850 -9.449 -0.038 1.00 92.94 91 GLN A CA 1
ATOM 711 C C . GLN A 1 91 ? 5.447 -8.993 -0.448 1.00 92.94 91 GLN A C 1
ATOM 713 O O . GLN A 1 91 ? 5.285 -7.974 -1.121 1.00 92.94 91 GLN A O 1
ATOM 718 N N . VAL A 1 92 ? 4.438 -9.737 -0.002 1.00 93.38 92 VAL A N 1
ATOM 719 C CA . VAL A 1 92 ? 3.007 -9.421 -0.153 1.00 93.38 92 VAL A CA 1
ATOM 720 C C . VAL A 1 92 ? 2.554 -8.374 0.887 1.00 93.38 92 VAL A C 1
ATOM 722 O O . VAL A 1 92 ? 3.305 -8.111 1.848 1.00 93.38 92 VAL A O 1
ATOM 725 N N . PRO A 1 93 ? 1.365 -7.754 0.725 1.00 89.75 93 PRO A N 1
ATOM 726 C CA . PRO A 1 93 ? 0.833 -6.803 1.698 1.00 89.75 93 PRO A CA 1
ATOM 727 C C . PRO A 1 93 ? 0.796 -7.380 3.117 1.00 89.75 93 PRO A C 1
ATOM 729 O O . PRO A 1 93 ? 0.813 -8.597 3.321 1.00 89.75 93 PRO A O 1
ATOM 732 N N . ALA A 1 94 ? 0.795 -6.506 4.124 1.00 86.56 94 ALA A N 1
ATOM 733 C CA . ALA A 1 94 ? 0.560 -6.953 5.493 1.00 86.56 94 ALA A CA 1
ATOM 734 C C . ALA A 1 94 ? -0.862 -7.501 5.612 1.00 86.56 94 ALA A C 1
ATOM 736 O O . ALA A 1 94 ? -1.793 -6.922 5.060 1.00 86.56 94 ALA A O 1
ATOM 737 N N . GLN A 1 95 ? -1.018 -8.585 6.368 1.00 88.00 95 GLN A N 1
ATOM 738 C CA . GLN A 1 95 ? -2.336 -8.947 6.865 1.00 88.00 95 GLN A CA 1
ATOM 739 C C . GLN A 1 95 ? -2.781 -7.894 7.882 1.00 88.00 95 GLN A C 1
ATOM 741 O O . GLN A 1 95 ? -1.961 -7.304 8.587 1.00 88.00 95 GLN A O 1
ATOM 746 N N . ASP A 1 96 ? -4.082 -7.667 7.956 1.00 91.62 96 ASP A N 1
ATOM 747 C CA . ASP A 1 96 ? -4.690 -6.665 8.826 1.00 91.62 96 ASP A CA 1
ATOM 748 C C . ASP A 1 96 ? -4.950 -7.178 10.248 1.00 91.62 96 ASP A C 1
ATOM 750 O O . ASP A 1 96 ? -5.469 -6.429 11.067 1.00 91.62 96 ASP A O 1
ATOM 754 N N . LEU A 1 97 ? -4.579 -8.422 10.571 1.00 91.88 97 LEU A N 1
ATOM 755 C CA . LEU A 1 97 ? -4.838 -9.034 11.877 1.00 91.88 97 LEU A CA 1
ATOM 756 C C . LEU A 1 97 ? -4.285 -8.195 13.037 1.00 91.88 97 LEU A C 1
ATOM 758 O O . LEU A 1 97 ? -5.001 -7.926 13.997 1.00 91.88 97 LEU A O 1
ATOM 762 N N . GLU A 1 98 ? -3.036 -7.744 12.934 1.00 91.00 98 GLU A N 1
ATOM 763 C CA . GLU A 1 98 ? -2.404 -6.915 13.967 1.00 91.00 98 GLU A CA 1
ATOM 764 C C . GLU A 1 98 ? -3.095 -5.545 14.095 1.00 91.00 98 GLU A C 1
ATOM 766 O O . GLU A 1 98 ? -3.288 -5.051 15.206 1.00 91.00 98 GLU A O 1
ATOM 771 N N . VAL A 1 99 ? -3.553 -4.966 12.977 1.00 94.06 99 VAL A N 1
ATOM 772 C CA . VAL A 1 99 ? -4.345 -3.725 12.985 1.00 94.06 99 VAL A CA 1
ATOM 773 C C . VAL A 1 99 ? -5.698 -3.955 13.644 1.00 94.06 99 VAL A C 1
ATOM 775 O O . VAL A 1 99 ? -6.092 -3.169 14.496 1.00 94.06 99 VAL A O 1
ATOM 778 N N . ARG A 1 100 ? -6.402 -5.041 13.314 1.00 95.19 100 ARG A N 1
ATOM 779 C CA . ARG A 1 100 ? -7.688 -5.383 13.939 1.00 95.19 100 ARG A CA 1
ATOM 780 C C . ARG A 1 100 ? -7.539 -5.539 15.447 1.00 95.19 100 ARG A C 1
ATOM 782 O O . ARG A 1 100 ? -8.313 -4.945 16.188 1.00 95.19 100 ARG A O 1
ATOM 789 N N . GLN A 1 101 ? -6.517 -6.263 15.899 1.00 94.06 101 GLN A N 1
ATOM 790 C CA . GLN A 1 101 ? -6.227 -6.434 17.325 1.00 94.06 101 GLN A CA 1
ATOM 791 C C . GLN A 1 101 ? -5.914 -5.102 18.017 1.00 94.06 101 GLN A C 1
ATOM 793 O O . GLN A 1 101 ? -6.353 -4.874 19.145 1.00 94.06 101 GLN A O 1
ATOM 798 N N . LEU A 1 102 ? -5.169 -4.212 17.354 1.00 94.06 102 LEU A N 1
ATOM 799 C CA . LEU A 1 102 ? -4.905 -2.865 17.856 1.00 94.06 102 LEU A CA 1
ATOM 800 C C . LEU A 1 102 ? -6.201 -2.054 17.983 1.00 94.06 102 LEU A C 1
ATOM 802 O O . LEU A 1 102 ? -6.475 -1.509 19.049 1.00 94.06 102 LEU A O 1
ATOM 806 N N . LEU A 1 103 ? -7.009 -2.007 16.923 1.00 95.94 103 LEU A N 1
ATOM 807 C CA . LEU A 1 103 ? -8.272 -1.268 16.895 1.00 95.94 103 LEU A CA 1
ATOM 808 C C . LEU A 1 103 ? -9.269 -1.803 17.929 1.00 95.94 103 LEU A C 1
ATOM 810 O O . LEU A 1 103 ? -9.955 -1.012 18.568 1.00 95.94 103 LEU A O 1
ATOM 814 N N . GLN A 1 104 ? -9.307 -3.120 18.143 1.00 96.19 104 GLN A N 1
ATOM 815 C CA . GLN A 1 104 ? -10.118 -3.749 19.188 1.00 96.19 104 GLN A CA 1
ATOM 816 C C . GLN A 1 104 ? -9.670 -3.330 20.584 1.00 96.19 104 GLN A C 1
ATOM 818 O O . GLN A 1 104 ? -10.486 -2.910 21.401 1.00 96.19 104 GLN A O 1
ATOM 823 N N . ARG A 1 105 ? -8.361 -3.380 20.852 1.00 95.12 105 ARG A N 1
ATOM 824 C CA . ARG A 1 105 ? -7.793 -2.979 22.147 1.00 95.12 105 ARG A CA 1
ATOM 825 C C . ARG A 1 105 ? -8.071 -1.515 22.480 1.00 95.12 105 ARG A C 1
ATOM 827 O O . ARG A 1 105 ? -8.256 -1.182 23.644 1.00 95.12 105 ARG A O 1
ATOM 834 N N . LEU A 1 106 ? -8.069 -0.657 21.466 1.00 94.81 106 LEU A N 1
ATOM 835 C CA . LEU A 1 106 ? -8.316 0.776 21.603 1.00 94.81 106 LEU A CA 1
ATOM 836 C C . LEU A 1 106 ? -9.808 1.149 21.540 1.00 94.81 106 LEU A C 1
ATOM 838 O O . LEU A 1 106 ? -10.141 2.320 21.675 1.00 94.81 106 LEU A O 1
ATOM 842 N N . GLY A 1 107 ? -10.705 0.175 21.350 1.00 95.62 107 GLY A N 1
ATOM 843 C CA . GLY A 1 107 ? -12.154 0.393 21.347 1.00 95.62 107 GLY A CA 1
ATOM 844 C C . GLY A 1 107 ? -12.741 0.931 20.037 1.00 95.62 107 GLY A C 1
ATOM 845 O O . GLY A 1 107 ? -13.921 1.264 20.009 1.00 95.62 107 GLY A O 1
ATOM 846 N N . PHE A 1 108 ? -11.968 0.986 18.946 1.00 95.19 108 PHE A N 1
ATOM 847 C CA . PHE A 1 108 ? -12.460 1.404 17.622 1.00 95.19 108 PHE A CA 1
ATOM 848 C C . PHE A 1 108 ? -13.201 0.293 16.865 1.00 95.19 108 PHE A C 1
ATOM 850 O O . PHE A 1 108 ? -13.936 0.566 15.919 1.00 95.19 108 PHE A O 1
ATOM 857 N N . LEU A 1 109 ? -12.976 -0.973 17.224 1.00 96.44 109 LEU A N 1
ATOM 858 C CA . LEU A 1 109 ? -13.518 -2.135 16.517 1.00 96.44 109 LEU A CA 1
ATOM 859 C C . LEU A 1 109 ? -14.038 -3.167 17.526 1.00 96.44 109 LEU A C 1
ATOM 861 O O . LEU A 1 109 ? -13.348 -3.463 18.496 1.00 96.44 109 LEU A O 1
ATOM 865 N N . SER A 1 110 ? -15.224 -3.748 17.312 1.00 94.44 110 SER A N 1
ATOM 866 C CA . SER A 1 110 ? -15.694 -4.851 18.171 1.00 94.44 110 SER A CA 1
ATOM 867 C C . SER A 1 110 ? -14.998 -6.173 17.813 1.00 94.44 110 SER A C 1
ATOM 869 O O . SER A 1 110 ? -14.448 -6.335 16.718 1.00 94.44 110 SER A O 1
ATOM 871 N N . ALA A 1 111 ? -14.995 -7.1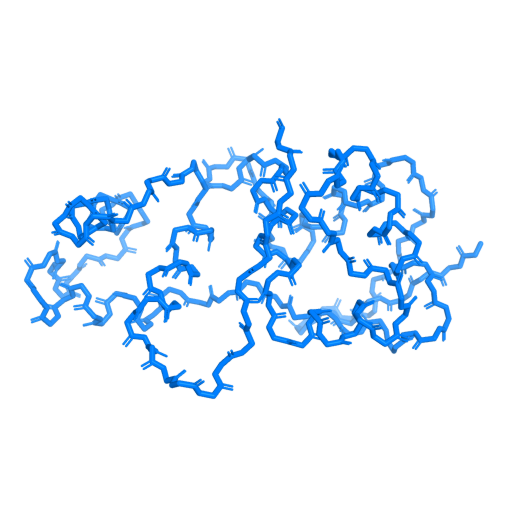31 18.742 1.00 89.44 111 ALA A N 1
ATOM 872 C CA . ALA A 1 111 ? -14.343 -8.428 18.551 1.00 89.44 111 ALA A CA 1
ATOM 873 C C . ALA A 1 111 ? -14.978 -9.251 17.412 1.00 89.44 111 ALA A C 1
ATOM 875 O O . ALA A 1 111 ? -14.303 -10.032 16.744 1.00 89.44 1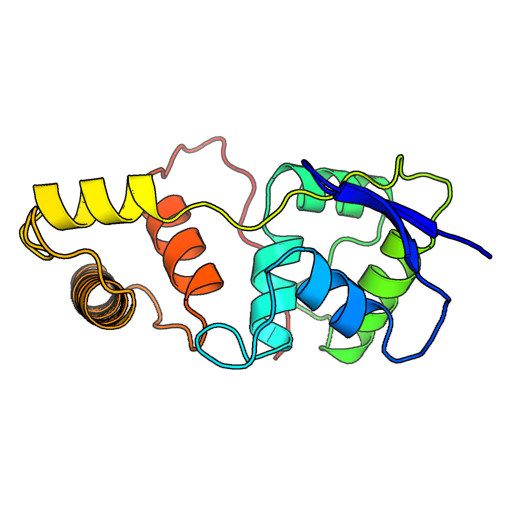11 ALA A O 1
ATOM 876 N N . GLU A 1 112 ? -16.268 -9.038 17.165 1.00 88.38 112 GLU A N 1
ATOM 877 C CA . GLU A 1 112 ? -17.093 -9.754 16.195 1.00 88.38 112 GLU A CA 1
ATOM 878 C C . GLU A 1 112 ? -17.004 -9.160 14.778 1.00 88.38 112 GLU A C 1
ATOM 880 O O . GLU A 1 112 ? -17.453 -9.777 13.807 1.00 88.38 112 GLU A O 1
ATOM 885 N N . ALA A 1 113 ? -16.429 -7.962 14.641 1.00 88.56 113 ALA A N 1
ATOM 886 C CA . ALA A 1 113 ? -16.351 -7.249 13.376 1.00 88.56 113 ALA A CA 1
ATOM 887 C C . ALA A 1 113 ? -15.319 -7.891 12.436 1.00 88.56 113 ALA A C 1
ATOM 889 O O . ALA A 1 113 ? -14.106 -7.713 12.569 1.00 88.56 113 ALA A O 1
ATOM 890 N N . ASN A 1 114 ? -15.823 -8.628 11.445 1.00 85.62 114 ASN A N 1
ATOM 891 C CA . ASN A 1 114 ? -14.990 -9.352 10.488 1.00 85.62 114 ASN A CA 1
ATOM 892 C C . ASN A 1 114 ? -14.976 -8.746 9.081 1.00 85.62 114 ASN A C 1
ATOM 894 O O . ASN A 1 114 ? -14.066 -9.051 8.303 1.00 85.62 114 ASN A O 1
ATOM 898 N N . ASP A 1 115 ? -15.935 -7.884 8.745 1.00 92.25 115 ASP A N 1
ATOM 899 C CA . ASP A 1 115 ? -16.062 -7.352 7.395 1.00 92.25 115 ASP A CA 1
ATOM 900 C C . ASP A 1 115 ? -15.057 -6.208 7.114 1.00 92.25 115 ASP A C 1
ATOM 902 O O . ASP A 1 115 ? -14.840 -5.336 7.962 1.00 92.25 115 ASP A O 1
ATOM 906 N N . PRO A 1 116 ? -14.447 -6.157 5.913 1.00 91.06 116 PRO A N 1
ATOM 907 C CA . PRO A 1 116 ? -13.459 -5.128 5.581 1.00 91.06 116 PRO A CA 1
ATOM 908 C C . PRO A 1 116 ? -13.983 -3.686 5.630 1.00 91.06 116 PRO A C 1
ATOM 910 O O . PRO A 1 116 ? -13.192 -2.764 5.824 1.00 91.06 116 PRO A O 1
ATOM 913 N N . LYS A 1 117 ? -15.293 -3.453 5.459 1.00 93.62 117 LYS A N 1
ATOM 914 C CA . LYS A 1 117 ? -15.860 -2.093 5.474 1.00 93.62 117 LYS A CA 1
ATOM 915 C C . LYS A 1 117 ? -15.867 -1.529 6.891 1.00 93.62 117 LYS A C 1
ATOM 917 O O . LYS A 1 117 ? -15.435 -0.395 7.087 1.00 93.62 117 LYS A O 1
ATOM 922 N N . THR A 1 118 ? -16.293 -2.324 7.866 1.00 95.44 118 THR A N 1
ATOM 923 C CA . THR A 1 118 ? -16.273 -1.964 9.286 1.00 95.44 118 THR A CA 1
ATOM 924 C C . THR A 1 118 ? -14.845 -1.748 9.767 1.00 95.44 118 THR A C 1
ATOM 926 O O . THR A 1 118 ? -14.568 -0.732 10.402 1.00 95.44 118 THR A O 1
ATOM 929 N N . VAL A 1 119 ? -13.906 -2.620 9.381 1.00 95.31 119 VAL A N 1
ATOM 930 C CA . VAL A 1 119 ? -12.485 -2.419 9.715 1.00 95.31 119 VAL A CA 1
ATOM 931 C C . VAL A 1 119 ? -11.933 -1.154 9.055 1.00 95.31 119 VAL A C 1
ATOM 933 O O . VAL A 1 119 ? -11.240 -0.379 9.706 1.00 95.31 119 VAL A O 1
ATOM 936 N N . SER A 1 120 ? -12.277 -0.884 7.792 1.00 94.38 120 SER A N 1
ATOM 937 C CA . SER A 1 120 ? -11.866 0.345 7.101 1.00 94.38 120 SER A CA 1
ATOM 938 C C . SER A 1 120 ? -12.398 1.607 7.782 1.00 94.38 120 SER A C 1
ATOM 940 O O . SER A 1 120 ? -11.665 2.588 7.918 1.00 94.38 120 SER A O 1
ATOM 942 N N . LYS A 1 121 ? -13.641 1.573 8.272 1.00 95.69 121 LYS A N 1
ATOM 943 C CA . LYS A 1 121 ? -14.222 2.664 9.060 1.00 95.69 121 LYS A CA 1
ATOM 944 C C . LYS A 1 121 ? -13.457 2.875 10.372 1.00 95.69 121 LYS A C 1
ATOM 946 O O . LYS A 1 121 ? -13.043 3.998 10.641 1.00 95.69 121 LYS A O 1
ATOM 951 N N . ALA A 1 122 ? -13.194 1.807 11.122 1.00 96.75 122 ALA A N 1
ATOM 952 C CA . ALA A 1 122 ? -12.426 1.869 12.367 1.00 96.75 122 ALA A CA 1
ATOM 953 C C . ALA A 1 122 ? -10.989 2.380 12.143 1.00 96.75 122 ALA A C 1
ATOM 955 O O . ALA A 1 122 ? -10.495 3.207 12.905 1.00 96.75 122 ALA A O 1
ATOM 956 N N . MET A 1 123 ? -10.331 1.960 11.054 1.00 96.88 123 MET A N 1
ATOM 957 C CA . MET A 1 123 ? -9.024 2.495 10.651 1.00 96.88 123 MET A CA 1
ATOM 958 C C . MET A 1 123 ? -9.072 4.002 10.391 1.00 96.88 123 MET A C 1
ATOM 960 O O . MET A 1 123 ? -8.128 4.705 10.741 1.00 96.88 123 MET A O 1
ATOM 964 N N . ARG A 1 124 ? -10.152 4.505 9.780 1.00 96.50 124 ARG A N 1
ATOM 965 C CA . ARG A 1 124 ? -10.326 5.940 9.5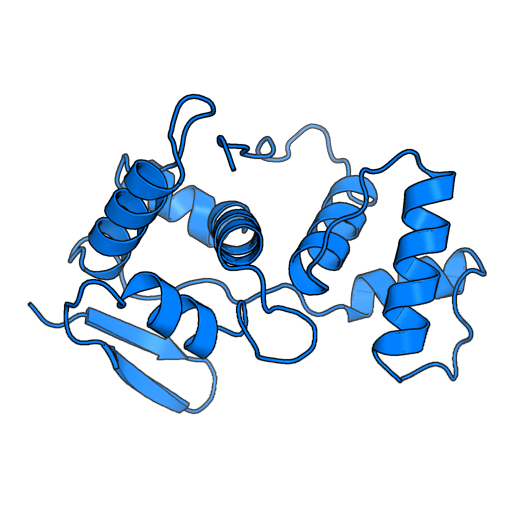20 1.00 96.50 124 ARG A CA 1
ATOM 966 C C . ARG A 1 124 ? -10.472 6.730 10.812 1.00 96.50 124 ARG A C 1
ATOM 968 O O . ARG A 1 124 ? -9.832 7.765 10.952 1.00 96.50 124 ARG A O 1
ATOM 975 N N . GLU A 1 125 ? -11.297 6.238 11.729 1.00 96.88 125 GLU A N 1
ATOM 976 C CA . GLU A 1 125 ? -11.510 6.859 13.039 1.00 96.88 125 GLU A CA 1
ATOM 977 C C . GLU A 1 125 ? -10.196 6.908 13.836 1.00 96.88 125 GLU A C 1
ATOM 979 O O . GLU A 1 125 ? -9.812 7.971 14.321 1.00 96.88 125 GLU A O 1
ATOM 984 N N . TYR A 1 126 ? -9.441 5.804 13.858 1.00 95.94 126 TYR A N 1
ATOM 985 C CA . TYR A 1 126 ? -8.105 5.762 14.456 1.00 95.94 126 TYR A CA 1
ATOM 986 C C . TYR A 1 126 ? -7.135 6.748 13.791 1.00 95.94 126 TYR A C 1
ATOM 988 O O . TYR A 1 126 ? -6.477 7.528 14.475 1.00 95.94 126 TYR A O 1
ATOM 996 N N . ALA A 1 127 ? -7.055 6.753 12.455 1.00 94.88 127 ALA A N 1
ATOM 997 C CA . ALA A 1 127 ? -6.162 7.650 11.724 1.00 94.88 127 ALA A CA 1
ATOM 998 C C . ALA A 1 127 ? -6.474 9.124 12.015 1.00 94.88 127 ALA A C 1
ATOM 1000 O O . ALA A 1 127 ? -5.557 9.917 12.208 1.00 94.88 127 ALA A O 1
ATOM 1001 N N . GLN A 1 128 ? -7.757 9.480 12.102 1.00 95.31 128 GLN A N 1
ATOM 1002 C CA . GLN A 1 128 ? -8.187 10.827 12.458 1.00 95.31 128 GLN A CA 1
ATOM 1003 C C . GLN A 1 128 ? -7.777 11.202 13.888 1.00 95.31 128 GLN A C 1
ATOM 1005 O O . GLN A 1 128 ? -7.297 12.314 14.099 1.00 95.31 128 GLN A O 1
ATOM 1010 N N . GLN A 1 129 ? -7.938 10.290 14.852 1.00 95.38 129 GLN A N 1
ATOM 1011 C CA . GLN A 1 129 ? -7.562 10.534 16.246 1.00 95.38 129 GLN A CA 1
ATOM 1012 C C . GLN A 1 129 ? -6.047 10.716 16.419 1.00 95.38 129 GLN A C 1
ATOM 1014 O O . GLN A 1 129 ? -5.614 11.580 17.176 1.00 95.38 129 GLN A O 1
ATOM 1019 N N . GLU A 1 130 ? -5.246 9.944 15.687 1.00 93.75 130 GLU A N 1
ATOM 1020 C CA . GLU A 1 130 ? -3.779 9.973 15.768 1.00 93.75 130 GLU A CA 1
ATOM 1021 C C . GLU A 1 130 ? -3.130 10.973 14.789 1.00 93.75 130 GLU A C 1
ATOM 1023 O O . GLU A 1 130 ? -1.907 11.041 14.680 1.00 93.75 130 GLU A O 1
ATOM 1028 N N . GLY A 1 131 ? -3.926 11.744 14.036 1.00 92.06 131 GLY A N 1
ATOM 1029 C CA . GLY A 1 131 ? -3.418 12.722 13.066 1.00 92.06 131 GLY A CA 1
ATOM 1030 C C . GLY A 1 131 ? -2.701 12.107 11.855 1.00 92.06 131 GLY A C 1
ATOM 1031 O O . GLY A 1 131 ? -1.873 12.762 11.219 1.00 92.06 131 GLY A O 1
ATOM 1032 N N . LEU A 1 132 ? -2.996 10.850 11.519 1.00 90.75 132 LEU A N 1
ATOM 1033 C CA . LEU A 1 132 ? -2.438 10.161 10.358 1.00 90.75 132 LEU A CA 1
ATOM 1034 C C . LEU A 1 132 ? -3.201 10.544 9.078 1.00 90.75 132 LEU A C 1
ATOM 1036 O O . LEU A 1 132 ? -4.434 10.582 9.082 1.00 90.75 132 LEU A O 1
ATOM 1040 N N . PRO A 1 133 ? -2.515 10.772 7.941 1.00 90.94 133 PRO A N 1
ATOM 1041 C CA . PRO A 1 133 ? -3.203 11.057 6.688 1.00 90.94 133 PRO A CA 1
ATOM 1042 C C . PRO A 1 133 ? -4.001 9.842 6.212 1.00 90.94 133 PRO A C 1
ATOM 1044 O O . PRO A 1 133 ? -3.445 8.751 6.106 1.00 90.94 133 PRO A O 1
ATOM 1047 N N . TRP A 1 134 ? -5.278 10.046 5.882 1.00 92.38 134 TRP A N 1
ATOM 1048 C CA . TRP A 1 134 ? -6.151 9.001 5.347 1.00 92.38 134 TRP A CA 1
ATOM 1049 C C . TRP A 1 134 ? -5.771 8.632 3.907 1.00 92.38 134 TRP A C 1
ATOM 1051 O O . TRP A 1 134 ? -5.610 9.511 3.057 1.00 92.38 134 TRP A O 1
ATOM 1061 N N . ARG A 1 135 ? -5.664 7.329 3.621 1.00 92.38 135 ARG A N 1
ATOM 1062 C CA . ARG A 1 135 ? -5.328 6.791 2.292 1.00 92.38 135 ARG A CA 1
ATOM 1063 C C . ARG A 1 135 ? -6.556 6.187 1.610 1.00 92.38 135 ARG A C 1
ATOM 1065 O O . ARG A 1 135 ? -7.532 5.820 2.267 1.00 92.38 135 ARG A O 1
ATOM 1072 N N . ARG A 1 136 ? -6.529 6.083 0.284 1.00 92.50 136 ARG A N 1
ATOM 1073 C CA . ARG A 1 136 ? -7.640 5.564 -0.533 1.00 92.50 136 ARG A CA 1
ATOM 1074 C C . ARG A 1 136 ? -7.751 4.043 -0.468 1.00 92.50 136 ARG A C 1
ATOM 1076 O O . ARG A 1 136 ? -8.854 3.514 -0.562 1.00 92.50 136 ARG A O 1
ATOM 1083 N N . THR A 1 137 ? -6.628 3.354 -0.301 1.00 93.88 137 THR A N 1
ATOM 1084 C CA . THR A 1 137 ? -6.521 1.896 -0.335 1.00 93.88 137 THR A CA 1
ATOM 1085 C C . THR A 1 137 ? -6.421 1.302 1.056 1.00 93.88 137 THR A C 1
ATOM 1087 O O . THR A 1 137 ? -5.798 1.844 1.974 1.00 93.88 137 THR A O 1
ATOM 1090 N N . TYR A 1 138 ? -7.035 0.139 1.220 1.00 94.75 138 TYR A N 1
ATOM 1091 C CA . TYR A 1 138 ? -7.030 -0.590 2.479 1.00 94.75 138 TYR A CA 1
ATOM 1092 C C . TYR A 1 138 ? -5.616 -1.009 2.885 1.00 94.75 138 TYR A C 1
ATOM 1094 O O . TYR A 1 138 ? -5.202 -0.771 4.018 1.00 94.75 138 TYR A O 1
ATOM 1102 N N . ASN A 1 139 ? -4.843 -1.552 1.942 1.00 94.62 139 ASN A N 1
ATOM 1103 C CA . ASN A 1 139 ? -3.482 -2.028 2.179 1.00 94.62 139 ASN A CA 1
ATOM 1104 C C . ASN A 1 139 ? -2.547 -0.922 2.682 1.00 94.62 139 ASN A C 1
ATOM 1106 O O . ASN A 1 139 ? -1.745 -1.164 3.589 1.00 94.62 139 ASN A O 1
ATOM 1110 N N . LEU A 1 140 ? -2.637 0.287 2.114 1.00 92.81 140 LEU A N 1
ATOM 1111 C CA . LEU A 1 140 ? -1.773 1.386 2.533 1.00 92.81 140 LEU A CA 1
ATOM 1112 C C . LEU A 1 140 ? -2.174 1.923 3.913 1.00 92.81 140 LEU A C 1
ATOM 1114 O O . LEU A 1 140 ? -1.285 2.176 4.724 1.00 92.81 140 LEU A O 1
ATOM 1118 N N . ASN A 1 141 ? -3.477 2.003 4.216 1.00 94.56 141 ASN A N 1
ATOM 1119 C CA . ASN A 1 141 ? -3.962 2.351 5.559 1.00 94.56 141 ASN A CA 1
ATOM 1120 C C . ASN A 1 141 ? -3.491 1.334 6.614 1.00 94.56 141 ASN A C 1
ATOM 1122 O O . ASN A 1 141 ? -2.933 1.727 7.638 1.00 94.56 141 ASN A O 1
ATOM 1126 N N . VAL A 1 142 ? -3.629 0.028 6.342 1.00 94.19 142 VAL A N 1
ATOM 1127 C CA . VAL A 1 142 ? -3.121 -1.040 7.225 1.00 94.19 142 VAL A CA 1
ATOM 1128 C C . VAL A 1 142 ? -1.630 -0.849 7.477 1.00 94.19 142 VAL A C 1
ATOM 1130 O O . VAL A 1 142 ? -1.179 -0.827 8.621 1.00 94.19 142 VAL A O 1
ATOM 1133 N N . PHE A 1 143 ? -0.848 -0.676 6.411 1.00 91.38 143 PHE A N 1
ATOM 1134 C CA . PHE A 1 143 ? 0.596 -0.531 6.531 1.00 91.38 143 PHE A CA 1
ATOM 1135 C C . PHE A 1 143 ? 1.001 0.733 7.304 1.00 91.38 143 PHE A C 1
ATOM 1137 O O . PHE A 1 143 ? 1.917 0.676 8.123 1.00 91.38 143 PHE A O 1
ATOM 1144 N N . GLN A 1 144 ? 0.311 1.852 7.090 1.00 92.06 144 GLN A N 1
ATOM 1145 C CA . GLN A 1 144 ? 0.555 3.111 7.789 1.00 92.06 144 GLN A CA 1
ATOM 1146 C C . GLN A 1 144 ? 0.257 3.013 9.286 1.00 92.06 144 GLN A C 1
ATOM 1148 O O . GLN A 1 144 ? 1.094 3.415 10.093 1.00 92.06 144 GLN A O 1
ATOM 1153 N N . ILE A 1 145 ? -0.889 2.438 9.659 1.00 93.25 145 ILE A N 1
ATOM 1154 C CA . ILE A 1 145 ? -1.263 2.226 11.063 1.00 93.25 145 ILE A CA 1
ATOM 1155 C C . ILE A 1 145 ? -0.252 1.300 11.739 1.00 93.25 145 ILE A C 1
ATOM 1157 O O . ILE A 1 145 ? 0.263 1.616 12.809 1.00 93.25 145 ILE A O 1
ATOM 1161 N N . MET A 1 146 ? 0.121 0.202 11.078 1.00 90.69 146 MET A N 1
ATOM 1162 C CA . MET A 1 146 ? 1.156 -0.707 11.574 1.00 90.69 146 MET A CA 1
ATOM 1163 C C . MET A 1 146 ? 2.518 -0.036 11.725 1.00 90.69 146 MET A C 1
ATOM 1165 O O . MET A 1 146 ? 3.261 -0.339 12.660 1.00 90.69 146 MET A O 1
ATOM 1169 N N . HIS A 1 147 ? 2.883 0.841 10.791 1.00 88.06 147 HIS A N 1
ATOM 1170 C CA . HIS A 1 147 ? 4.133 1.584 10.850 1.00 88.06 147 HIS A CA 1
ATOM 1171 C C . HIS A 1 147 ? 4.129 2.567 12.026 1.00 88.06 147 HIS A C 1
ATOM 1173 O O . HIS A 1 147 ? 5.104 2.603 12.776 1.00 88.06 147 HIS A O 1
ATOM 1179 N N . HIS A 1 148 ? 3.026 3.298 12.206 1.00 89.31 148 HIS A N 1
ATOM 1180 C CA . HIS A 1 148 ? 2.811 4.225 13.312 1.00 89.31 148 HIS A CA 1
ATOM 1181 C C . HIS A 1 148 ? 2.870 3.520 14.670 1.00 89.31 148 HIS A C 1
ATOM 1183 O O . HIS A 1 148 ? 3.723 3.856 15.488 1.00 89.31 148 HIS A O 1
ATOM 1189 N N . ALA A 1 149 ? 2.047 2.488 14.872 1.00 87.31 149 ALA A N 1
ATOM 1190 C CA . ALA A 1 149 ? 1.933 1.764 16.138 1.00 87.31 149 ALA A CA 1
ATOM 1191 C C . ALA A 1 149 ? 3.230 1.061 16.574 1.00 87.31 149 ALA A C 1
ATOM 1193 O O . ALA A 1 149 ? 3.441 0.815 17.757 1.00 87.31 149 ALA A O 1
ATOM 1194 N N . ASN A 1 150 ? 4.114 0.742 15.627 1.00 80.75 150 ASN A N 1
ATOM 1195 C CA . ASN A 1 150 ? 5.376 0.058 15.894 1.00 80.75 150 ASN A CA 1
ATOM 1196 C C . ASN A 1 150 ? 6.588 0.993 15.746 1.00 80.75 150 ASN A C 1
ATOM 1198 O O . ASN A 1 150 ? 7.604 0.572 15.170 1.00 80.75 150 ASN A O 1
ATOM 1202 N N . THR A 1 151 ? 6.489 2.252 16.181 1.00 66.56 151 THR A N 1
ATOM 1203 C CA . THR A 1 151 ? 7.563 3.254 16.083 1.00 66.56 151 THR A CA 1
ATOM 1204 C C . THR A 1 151 ? 8.751 2.866 16.972 1.00 66.56 151 THR A C 1
ATOM 1206 O O . THR A 1 151 ? 8.873 3.251 18.128 1.00 66.56 151 THR A O 1
ATOM 1209 N N . ASN A 1 152 ? 9.649 2.058 16.412 1.00 60.06 152 ASN A N 1
ATOM 1210 C CA . ASN A 1 152 ? 10.964 1.765 16.967 1.00 60.06 152 ASN A CA 1
ATOM 1211 C C . ASN A 1 152 ? 11.989 2.702 16.296 1.00 60.06 152 ASN A C 1
ATOM 1213 O O . ASN A 1 152 ? 11.992 2.775 15.061 1.00 60.06 152 ASN A O 1
ATOM 1217 N N . PRO A 1 153 ? 12.868 3.386 17.054 1.00 51.38 153 PRO A N 1
ATOM 1218 C CA . PRO A 1 153 ? 13.846 4.336 16.513 1.00 51.38 153 PRO A CA 1
ATOM 1219 C C . PRO A 1 153 ? 14.802 3.753 15.454 1.00 51.38 153 PRO A C 1
ATOM 1221 O O . PRO A 1 153 ? 15.348 4.511 14.657 1.00 51.38 153 PRO A O 1
ATOM 1224 N N . ASN A 1 154 ? 14.958 2.426 15.370 1.00 55.84 154 ASN A N 1
ATOM 1225 C CA . ASN A 1 154 ? 15.828 1.763 14.387 1.00 55.84 154 ASN A CA 1
ATOM 1226 C C . ASN A 1 154 ? 15.138 1.379 13.058 1.00 55.84 154 ASN A C 1
ATOM 1228 O O . ASN A 1 154 ? 15.718 0.650 12.248 1.00 55.84 154 ASN A O 1
ATOM 1232 N N . LYS A 1 155 ? 13.894 1.811 12.804 1.00 62.84 155 LYS A N 1
ATOM 1233 C CA . LYS A 1 155 ? 13.173 1.432 11.575 1.00 62.84 155 LYS A CA 1
ATOM 1234 C C . LYS A 1 155 ? 13.591 2.234 10.342 1.00 62.84 155 LYS A C 1
ATOM 1236 O O . LYS A 1 155 ? 13.844 3.434 10.388 1.00 62.84 155 LYS A O 1
ATOM 1241 N N . ALA A 1 156 ? 13.596 1.546 9.197 1.00 61.53 156 ALA A N 1
ATOM 1242 C CA . ALA A 1 156 ? 13.834 2.153 7.893 1.00 61.53 156 ALA A CA 1
ATOM 1243 C C . ALA A 1 156 ? 12.770 3.218 7.583 1.00 61.53 156 ALA A C 1
ATOM 1245 O O . ALA A 1 156 ? 11.576 2.919 7.606 1.00 61.53 156 ALA A O 1
ATOM 1246 N N . ARG A 1 157 ? 13.221 4.434 7.242 1.00 77.19 157 ARG A N 1
ATOM 1247 C CA . ARG A 1 157 ? 12.355 5.587 6.951 1.00 77.19 157 ARG A CA 1
ATOM 1248 C C . ARG A 1 157 ? 11.320 5.278 5.869 1.00 77.19 157 ARG A C 1
ATOM 1250 O O . ARG A 1 157 ? 11.582 4.522 4.924 1.00 77.19 157 ARG A O 1
ATOM 1257 N N . TRP A 1 158 ? 10.145 5.873 6.031 1.00 82.50 158 TRP A N 1
ATOM 1258 C CA . TRP A 1 158 ? 9.067 5.851 5.052 1.00 82.50 158 TRP A CA 1
ATOM 1259 C C . TRP A 1 158 ? 9.527 6.502 3.738 1.00 82.50 158 TRP A C 1
ATOM 1261 O O . TRP A 1 158 ? 10.241 7.502 3.760 1.00 82.50 158 TRP A O 1
ATOM 1271 N N . VAL A 1 159 ? 9.182 5.886 2.607 1.00 83.31 159 VAL A N 1
ATOM 1272 C CA . VAL A 1 159 ? 9.478 6.387 1.259 1.00 83.31 159 VAL A CA 1
ATOM 1273 C C . VAL A 1 159 ? 8.211 7.019 0.706 1.00 83.31 159 VAL A C 1
ATOM 1275 O O . VAL A 1 159 ? 7.161 6.375 0.697 1.00 83.31 159 VAL A O 1
ATOM 1278 N N . GLU A 1 160 ? 8.335 8.250 0.223 1.00 85.88 160 GLU A N 1
ATOM 1279 C CA . GLU A 1 160 ? 7.297 8.972 -0.514 1.00 85.88 160 GLU A CA 1
ATOM 1280 C C . GLU A 1 160 ? 7.833 9.364 -1.890 1.00 85.88 160 GLU A C 1
ATOM 1282 O O . GLU A 1 160 ? 9.047 9.451 -2.079 1.00 85.88 160 GLU A O 1
ATOM 1287 N N . PHE A 1 161 ? 6.923 9.580 -2.834 1.00 84.19 161 PHE A N 1
ATOM 1288 C CA . PHE A 1 161 ? 7.192 10.082 -4.179 1.00 84.19 161 PHE A CA 1
ATOM 1289 C C . PHE A 1 161 ? 5.970 10.861 -4.678 1.00 84.19 161 PHE A C 1
ATOM 1291 O O . PHE A 1 161 ? 4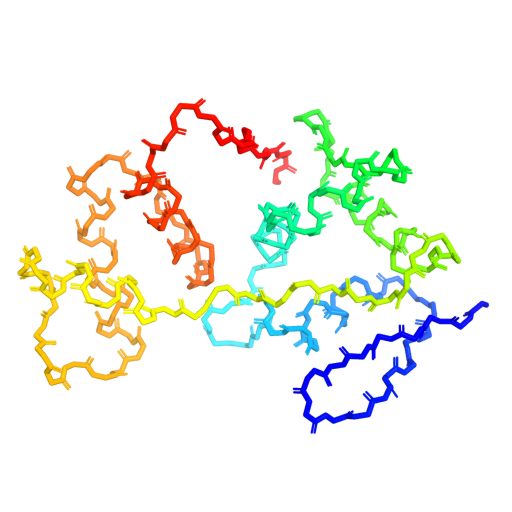.897 10.784 -4.068 1.00 84.19 161 PHE A O 1
ATOM 1298 N N . GLN A 1 162 ? 6.132 11.635 -5.751 1.00 74.56 162 GLN A N 1
ATOM 1299 C CA . GLN A 1 162 ? 5.070 12.503 -6.257 1.00 74.56 162 GLN A CA 1
ATOM 1300 C C . GLN A 1 162 ? 3.974 11.670 -6.934 1.00 74.56 162 GLN A C 1
ATOM 1302 O O . GLN A 1 162 ? 4.237 10.953 -7.904 1.00 74.56 162 GLN A O 1
ATOM 1307 N N . SER A 1 163 ? 2.758 11.756 -6.384 1.00 61.50 163 SER A N 1
ATOM 1308 C CA . SER A 1 163 ? 1.537 11.141 -6.922 1.00 61.50 163 SER A CA 1
ATOM 1309 C C . SER A 1 163 ? 0.991 11.890 -8.124 1.00 61.50 163 SER A C 1
ATOM 1311 O O . SER A 1 163 ? 0.920 13.137 -8.011 1.00 61.50 163 SER A O 1
#

Radius of gyration: 16.33 Å; chains: 1; bounding box: 37×36×43 Å

Secondary structure (DSSP, 8-state):
-EEEEE-TTS-EEEEEP-TTHHHHHHHHTTS--SSS---HHHHHHHHHHSHHHHHHHHHTT----TT-BHHHHHHHHHHHHH-TTS-S--PPPPPSHHHHHHHHHTTSS-TT--SHHHHHHHHHHHHHHTTPPP-SSHHHHHHHHHHHHT--TTSPPPP--B-

Organism: NCBI:txid878477

pLDDT: mean 87.23, std 14.64, range [38.69, 97.19]

Foldseek 3Di:
DWFWADDVPDHTDTDDDDLCRLVVVLVVLVCDDPPFRPDSQLSLLLQCQDPVNVVLLVVVVLRDAAADDPVSNSVSSSCSRPDPVDPNYGDGFDDLPVVQVVLCVVVLAPPPDDDLVSSLNSLVVVCVVVVHDDDRHPRSSSVSVVCVVPDDVPDDDRHHYHD

Sequence (163 aa):
MRAWAILRGGGPLMLRDSEKLTVQALGKLGYLDSNFNSDVTEAMLAFVNRPANKHMLRKLEMLPVPMDKLADVDEKLRAALLSHFTNGQWQVPAQDLEVRQLLQRLGFLSAEANDPKTVSKAMREYAQQEGLPWRRTYNLNVFQIMHHANTNPNKARWVEFQS